Protein AF-A0A843TF36-F1 (afdb_monomer_lite)

Sequence (46 aa):
PERPWQLGDLARSANLDPAYLSRLFRRDVGLAPMAYLARIRAEHDF

Foldseek 3Di:
DPDPDDLCNVCVVVVHDSVVQQVCCCVPVVDGPVVVVVVVVVVVVD

Secondary structure (DSSP, 8-state):
------HHHHHHHTT--HHHHHHHHHHHTSS-HHHHHHHHHHHH--

Radius of gyration: 11.0 Å; chains: 1; bounding box: 20×18×29 Å

Structure (mmCIF, N/CA/C/O backbone):
data_AF-A0A843TF36-F1
#
_entry.id   AF-A0A843TF36-F1
#
loop_
_atom_site.group_PDB
_atom_site.id
_atom_site.type_symbol
_atom_site.label_atom_id
_atom_site.label_alt_id
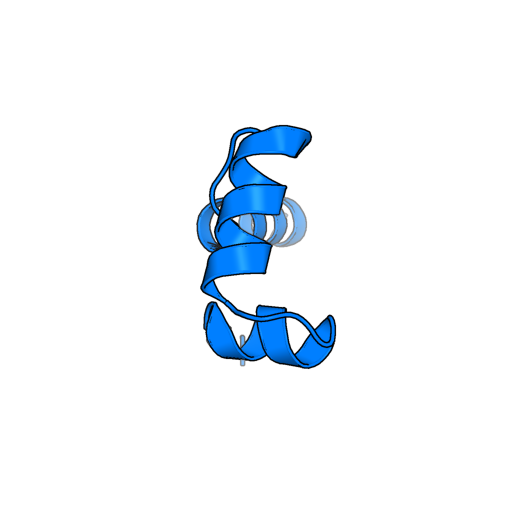_atom_site.label_comp_id
_atom_site.label_asym_id
_atom_site.label_entity_id
_atom_site.label_seq_id
_atom_site.pdbx_PDB_ins_code
_atom_site.Cartn_x
_atom_site.Cartn_y
_atom_site.Cartn_z
_atom_site.occupancy
_atom_site.B_iso_or_equiv
_atom_site.auth_seq_id
_atom_site.auth_comp_id
_atom_site.auth_asym_id
_atom_site.auth_atom_id
_atom_site.pdbx_PDB_model_num
ATOM 1 N N . PRO A 1 1 ? 4.822 -9.841 19.233 1.00 49.88 1 PRO A N 1
ATOM 2 C CA . PRO A 1 1 ? 5.565 -8.705 18.641 1.00 49.88 1 PRO A CA 1
ATOM 3 C C . PRO A 1 1 ? 5.147 -8.483 17.183 1.00 49.88 1 PRO A C 1
ATO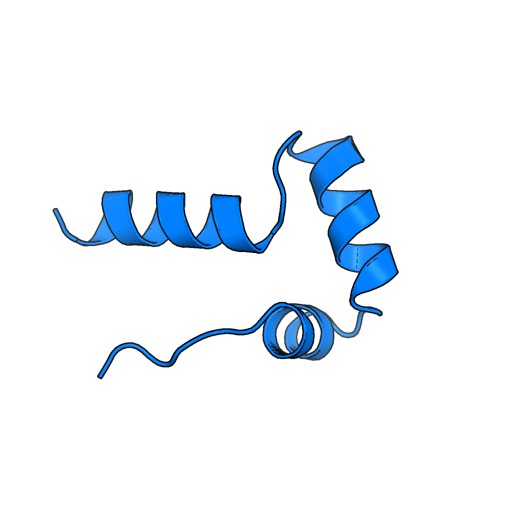M 5 O O . PRO A 1 1 ? 5.302 -9.389 16.364 1.00 49.88 1 PRO A O 1
ATOM 8 N N . GLU A 1 2 ? 4.590 -7.314 16.867 1.00 65.19 2 GLU A N 1
ATOM 9 C CA . GLU A 1 2 ? 4.310 -6.921 15.485 1.00 65.19 2 GLU A CA 1
ATOM 10 C C . GLU A 1 2 ? 5.611 -6.938 14.683 1.00 65.19 2 GLU A C 1
ATOM 12 O O . GLU A 1 2 ? 6.518 -6.138 14.913 1.00 65.19 2 GLU A O 1
ATOM 17 N N . ARG A 1 3 ? 5.750 -7.887 13.753 1.00 72.25 3 ARG A N 1
ATOM 18 C CA . ARG A 1 3 ? 6.908 -7.887 12.857 1.00 72.25 3 ARG A CA 1
ATOM 19 C C . ARG A 1 3 ? 6.880 -6.601 12.020 1.00 72.25 3 ARG A C 1
ATOM 21 O O . ARG A 1 3 ? 5.827 -6.287 11.453 1.00 72.25 3 ARG A O 1
ATOM 28 N N . PRO A 1 4 ? 7.992 -5.857 11.906 1.00 78.75 4 PRO A N 1
ATOM 29 C CA . PRO A 1 4 ? 8.066 -4.730 10.991 1.00 78.75 4 PRO A CA 1
ATOM 30 C C . PRO A 1 4 ? 8.109 -5.283 9.566 1.00 78.75 4 PRO A C 1
ATOM 32 O O . PRO A 1 4 ? 9.147 -5.748 9.103 1.00 78.75 4 PRO A O 1
ATOM 35 N N . TRP A 1 5 ? 6.966 -5.287 8.885 1.00 84.94 5 TRP A N 1
ATOM 36 C CA . TRP A 1 5 ? 6.928 -5.615 7.465 1.00 84.94 5 TRP A CA 1
ATOM 37 C C . TRP A 1 5 ? 7.637 -4.514 6.688 1.00 84.94 5 TRP A C 1
ATOM 39 O O . TRP A 1 5 ? 7.352 -3.334 6.889 1.00 84.94 5 TRP A O 1
ATOM 49 N N . GLN A 1 6 ? 8.533 -4.896 5.787 1.00 90.75 6 GLN A N 1
ATOM 50 C CA . GLN A 1 6 ? 9.064 -3.991 4.780 1.00 90.75 6 GLN A CA 1
ATOM 51 C C . GLN A 1 6 ? 8.384 -4.257 3.439 1.00 90.75 6 GLN A C 1
ATOM 53 O O . GLN A 1 6 ? 7.864 -5.345 3.180 1.00 90.75 6 GLN A O 1
ATOM 58 N N . LEU A 1 7 ? 8.442 -3.276 2.538 1.00 90.38 7 LEU A N 1
ATOM 59 C CA . LEU A 1 7 ? 7.917 -3.423 1.180 1.00 90.38 7 LEU A CA 1
ATOM 60 C C . LEU A 1 7 ? 8.503 -4.656 0.466 1.00 90.38 7 LEU A C 1
ATOM 62 O O . LEU A 1 7 ? 7.786 -5.348 -0.252 1.00 90.38 7 LEU A O 1
ATOM 66 N N . GLY A 1 8 ? 9.789 -4.947 0.692 1.00 92.50 8 GLY A N 1
ATOM 67 C CA . GLY A 1 8 ? 10.458 -6.120 0.130 1.00 92.50 8 GLY A CA 1
ATOM 68 C C . GLY A 1 8 ? 9.901 -7.450 0.642 1.00 92.50 8 GLY A C 1
ATOM 69 O O . GLY A 1 8 ? 9.798 -8.399 -0.130 1.00 92.50 8 GLY A O 1
ATOM 70 N N . ASP A 1 9 ? 9.485 -7.515 1.908 1.00 93.12 9 ASP A N 1
ATOM 71 C CA . ASP A 1 9 ? 8.890 -8.723 2.488 1.00 93.12 9 ASP A CA 1
ATOM 72 C C . ASP A 1 9 ? 7.503 -8.986 1.902 1.00 93.12 9 ASP A C 1
ATOM 74 O O . ASP A 1 9 ? 7.185 -10.117 1.531 1.00 93.12 9 ASP A O 1
ATOM 78 N N . LEU A 1 10 ? 6.704 -7.924 1.748 1.00 90.88 10 LEU A N 1
ATOM 79 C CA . LEU A 1 10 ? 5.392 -7.996 1.105 1.00 90.88 10 LEU A CA 1
ATOM 80 C C . LEU A 1 10 ? 5.524 -8.448 -0.350 1.00 90.88 10 LEU A C 1
ATOM 82 O O . LEU A 1 10 ? 4.845 -9.382 -0.774 1.00 90.88 10 LEU A O 1
ATOM 86 N N . ALA A 1 11 ? 6.448 -7.843 -1.095 1.00 94.69 11 ALA A N 1
ATOM 87 C CA . ALA A 1 11 ? 6.710 -8.204 -2.481 1.00 94.69 11 ALA A CA 1
ATOM 88 C C . ALA A 1 11 ? 7.146 -9.669 -2.605 1.00 94.69 11 ALA A C 1
ATOM 90 O O . ALA A 1 11 ? 6.568 -10.417 -3.391 1.00 94.69 11 ALA A O 1
ATOM 91 N N . ARG A 1 12 ? 8.065 -10.122 -1.743 1.00 94.94 12 ARG A N 1
ATOM 92 C CA . ARG A 1 12 ? 8.507 -11.520 -1.700 1.00 94.94 12 ARG A CA 1
ATOM 93 C C . ARG A 1 12 ? 7.361 -12.482 -1.384 1.00 94.94 12 ARG A C 1
ATOM 95 O O . ARG A 1 12 ? 7.263 -13.514 -2.037 1.00 94.94 12 ARG A O 1
ATOM 102 N N . SER A 1 13 ? 6.481 -12.150 -0.437 1.00 93.31 13 SER A N 1
ATOM 103 C CA . SER A 1 13 ? 5.322 -12.997 -0.108 1.00 93.31 13 SER A CA 1
ATOM 104 C C . SER A 1 13 ? 4.316 -13.126 -1.256 1.00 93.31 13 SER A C 1
ATOM 106 O O . SER A 1 13 ? 3.672 -14.162 -1.386 1.00 93.31 13 SER A O 1
ATOM 108 N N . ALA A 1 14 ? 4.225 -12.106 -2.115 1.00 91.19 14 ALA A N 1
ATOM 109 C CA . ALA A 1 14 ? 3.391 -12.108 -3.314 1.00 91.19 14 ALA A CA 1
ATOM 110 C C . ALA A 1 14 ? 4.128 -12.627 -4.565 1.00 91.19 14 ALA A C 1
ATOM 112 O O . ALA A 1 14 ? 3.547 -12.645 -5.647 1.00 91.19 14 ALA A O 1
ATOM 113 N N . ASN A 1 15 ? 5.399 -13.027 -4.435 1.00 95.56 15 ASN A N 1
ATOM 114 C CA . ASN A 1 15 ? 6.291 -13.373 -5.543 1.00 95.56 15 ASN A CA 1
ATOM 115 C C . ASN A 1 15 ? 6.397 -12.266 -6.615 1.00 95.56 15 ASN A C 1
ATOM 117 O O . ASN A 1 15 ? 6.412 -12.530 -7.817 1.00 95.56 15 ASN A O 1
ATOM 121 N N . LEU A 1 16 ? 6.445 -11.010 -6.165 1.00 94.69 16 LEU A N 1
ATOM 122 C CA . LEU A 1 16 ? 6.540 -9.814 -6.996 1.00 94.69 16 LEU A CA 1
ATOM 123 C C . LEU A 1 16 ? 7.829 -9.040 -6.714 1.00 94.69 16 LEU A C 1
ATOM 125 O O . LEU A 1 16 ? 8.414 -9.113 -5.633 1.00 94.69 16 LEU A O 1
ATOM 129 N N . ASP A 1 17 ? 8.231 -8.229 -7.688 1.00 95.31 17 ASP A N 1
ATOM 130 C CA . ASP A 1 17 ? 9.237 -7.193 -7.483 1.00 95.31 17 ASP A CA 1
ATOM 131 C C . ASP A 1 17 ? 8.663 -6.030 -6.632 1.00 95.31 17 ASP A C 1
ATOM 133 O O . ASP A 1 17 ? 7.508 -5.633 -6.840 1.00 95.31 17 ASP A O 1
ATOM 137 N N . PRO A 1 18 ? 9.432 -5.435 -5.696 1.00 94.50 18 PRO A N 1
ATOM 138 C CA . PRO A 1 18 ? 8.962 -4.333 -4.849 1.00 94.50 18 PRO A CA 1
ATOM 139 C C . PRO A 1 18 ? 8.478 -3.089 -5.610 1.00 94.50 18 PRO A C 1
ATOM 141 O O . PRO A 1 18 ? 7.506 -2.440 -5.198 1.00 94.50 18 PRO A O 1
ATOM 144 N N . ALA A 1 19 ? 9.132 -2.735 -6.720 1.00 94.81 19 ALA A N 1
ATOM 145 C CA . ALA A 1 19 ? 8.725 -1.605 -7.545 1.00 94.81 19 ALA A CA 1
ATOM 146 C C . ALA A 1 19 ? 7.452 -1.940 -8.329 1.00 94.81 19 ALA A C 1
ATOM 148 O O . ALA A 1 19 ? 6.567 -1.088 -8.447 1.00 94.81 19 ALA A O 1
ATOM 149 N N . TYR A 1 20 ? 7.320 -3.180 -8.809 1.00 95.81 20 TYR A N 1
ATOM 150 C CA . TYR A 1 20 ? 6.088 -3.646 -9.445 1.00 95.81 20 TYR A CA 1
ATOM 151 C C . TYR A 1 20 ? 4.904 -3.643 -8.471 1.00 95.81 20 TYR A C 1
ATOM 153 O O . TYR A 1 20 ? 3.866 -3.061 -8.787 1.00 95.81 20 TYR A O 1
ATOM 161 N N . LEU A 1 21 ? 5.081 -4.181 -7.260 1.00 94.94 21 LEU A N 1
ATOM 162 C CA . LEU A 1 21 ? 4.067 -4.149 -6.203 1.00 94.94 21 LEU A CA 1
ATOM 163 C C . LEU A 1 21 ? 3.623 -2.708 -5.905 1.00 94.94 21 LEU A C 1
ATOM 165 O O . LEU A 1 21 ? 2.431 -2.422 -5.834 1.00 94.94 21 LEU A O 1
ATOM 169 N N . SER A 1 22 ? 4.574 -1.778 -5.792 1.00 94.12 22 SER A N 1
ATOM 170 C CA . SER A 1 22 ? 4.272 -0.363 -5.542 1.00 94.12 22 SER A CA 1
ATOM 171 C C . SER A 1 22 ? 3.463 0.281 -6.669 1.00 94.12 22 SER A C 1
ATOM 173 O O . SER A 1 22 ? 2.551 1.065 -6.403 1.00 94.12 22 SER A O 1
ATOM 175 N N . ARG A 1 23 ? 3.779 -0.040 -7.930 1.00 95.38 23 ARG A N 1
ATOM 176 C CA . ARG A 1 23 ? 3.0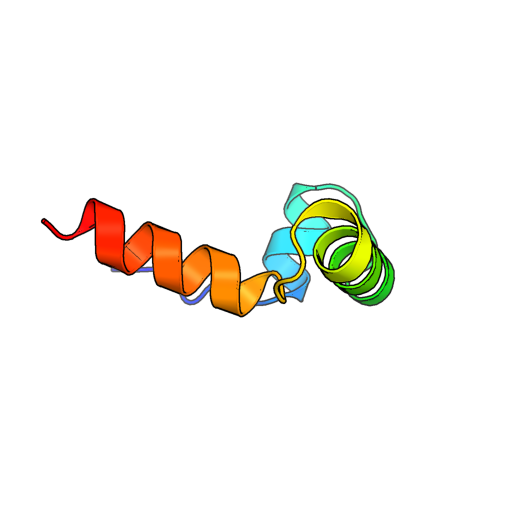21 0.443 -9.095 1.00 95.38 23 ARG A CA 1
ATOM 177 C C . ARG A 1 23 ? 1.612 -0.136 -9.121 1.00 95.38 23 ARG A C 1
ATOM 179 O O . ARG A 1 23 ? 0.671 0.617 -9.346 1.00 95.38 23 ARG A O 1
ATOM 186 N N . LEU A 1 24 ? 1.475 -1.435 -8.859 1.00 95.38 24 LEU A N 1
ATOM 187 C CA . LEU A 1 24 ? 0.189 -2.126 -8.816 1.00 95.38 24 LEU A CA 1
ATOM 188 C C . LEU A 1 24 ? -0.734 -1.503 -7.765 1.00 95.38 24 LEU A C 1
ATOM 190 O O . LEU A 1 24 ? -1.862 -1.136 -8.066 1.00 95.38 24 LEU A O 1
ATOM 194 N N . PHE A 1 25 ? -0.212 -1.280 -6.560 1.00 95.75 25 PHE A N 1
ATOM 195 C CA . PHE A 1 25 ? -0.948 -0.645 -5.471 1.00 95.75 25 PHE A CA 1
ATOM 196 C C . PHE A 1 25 ? -1.372 0.789 -5.800 1.00 95.75 25 PHE A C 1
ATOM 198 O O . PHE A 1 25 ? -2.526 1.149 -5.586 1.00 95.75 25 PHE A O 1
ATOM 205 N N . ARG A 1 26 ? -0.491 1.597 -6.398 1.00 94.19 26 ARG A N 1
ATOM 206 C CA . ARG A 1 26 ? -0.876 2.942 -6.852 1.00 94.19 26 ARG A CA 1
ATOM 207 C C . ARG A 1 26 ? -1.948 2.914 -7.942 1.00 94.19 26 ARG A C 1
ATOM 209 O O . ARG A 1 26 ? -2.790 3.802 -7.952 1.00 94.19 26 ARG A O 1
ATOM 216 N N . ARG A 1 27 ? -1.911 1.930 -8.845 1.00 96.00 27 ARG A N 1
ATOM 217 C CA . ARG A 1 27 ? -2.873 1.791 -9.947 1.00 96.00 27 ARG A CA 1
ATOM 218 C C . ARG A 1 27 ? -4.247 1.328 -9.460 1.00 96.00 27 ARG A C 1
ATOM 220 O O . ARG A 1 27 ? -5.242 1.924 -9.848 1.00 96.00 27 ARG A O 1
ATOM 227 N N . ASP A 1 28 ? -4.282 0.289 -8.630 1.00 96.06 28 ASP A N 1
ATOM 228 C CA . ASP A 1 28 ? -5.520 -0.434 -8.308 1.00 96.06 28 ASP A CA 1
ATOM 229 C C . ASP A 1 28 ? -6.119 -0.012 -6.959 1.00 96.06 28 ASP A C 1
ATOM 231 O O . ASP A 1 28 ? -7.334 -0.012 -6.792 1.00 96.06 28 ASP A O 1
ATOM 235 N N . VAL A 1 29 ? -5.275 0.368 -5.994 1.00 94.12 29 VAL A N 1
ATOM 236 C CA . VAL A 1 29 ? -5.688 0.751 -4.629 1.00 94.12 29 VAL A CA 1
ATOM 237 C C . VAL A 1 29 ? -5.594 2.268 -4.416 1.00 94.12 29 VAL A C 1
ATOM 239 O O . VAL A 1 29 ? -6.229 2.811 -3.518 1.00 94.12 29 VAL A O 1
ATOM 242 N N . GLY A 1 30 ? -4.782 2.971 -5.212 1.00 95.62 30 GLY A N 1
ATOM 243 C CA . GLY A 1 30 ? -4.518 4.407 -5.058 1.00 95.62 30 GLY A CA 1
ATOM 244 C C . GLY A 1 30 ? -3.589 4.762 -3.889 1.00 95.62 30 GLY A C 1
ATOM 245 O O . GLY A 1 30 ? -3.276 5.931 -3.676 1.00 95.62 30 GLY A O 1
ATOM 246 N N . LEU A 1 31 ? -3.105 3.767 -3.140 1.00 93.75 31 LEU A N 1
ATOM 247 C CA . LEU A 1 31 ? -2.254 3.934 -1.958 1.00 93.75 31 LEU A CA 1
ATOM 248 C C . LEU A 1 31 ? -0.922 3.210 -2.148 1.00 93.75 31 LEU A C 1
ATOM 250 O O . LEU A 1 31 ? -0.807 2.314 -2.974 1.00 93.75 31 LEU A O 1
ATOM 254 N N . ALA A 1 32 ? 0.101 3.568 -1.371 1.00 92.50 32 ALA A N 1
ATOM 255 C CA . ALA A 1 32 ? 1.321 2.764 -1.305 1.00 92.50 32 ALA A CA 1
ATOM 256 C C . ALA A 1 32 ? 1.085 1.487 -0.466 1.00 92.50 32 ALA A C 1
ATOM 258 O O . ALA A 1 32 ? 0.345 1.557 0.519 1.00 92.50 32 ALA A O 1
ATOM 259 N N . PRO A 1 33 ? 1.761 0.357 -0.760 1.00 93.19 33 PRO A N 1
ATOM 260 C CA . PRO A 1 33 ? 1.572 -0.901 -0.024 1.00 93.19 33 PRO A CA 1
ATOM 261 C C . PRO A 1 33 ? 1.751 -0.758 1.493 1.00 93.19 33 PRO A C 1
ATOM 263 O O . PRO A 1 33 ? 0.950 -1.263 2.274 1.00 93.19 33 PRO A O 1
ATOM 266 N N . MET A 1 34 ? 2.763 0.005 1.918 1.00 92.62 34 MET A N 1
ATOM 267 C CA . MET A 1 34 ? 3.029 0.252 3.338 1.00 92.62 34 MET A CA 1
ATOM 268 C C . MET A 1 34 ? 1.951 1.109 4.011 1.00 92.6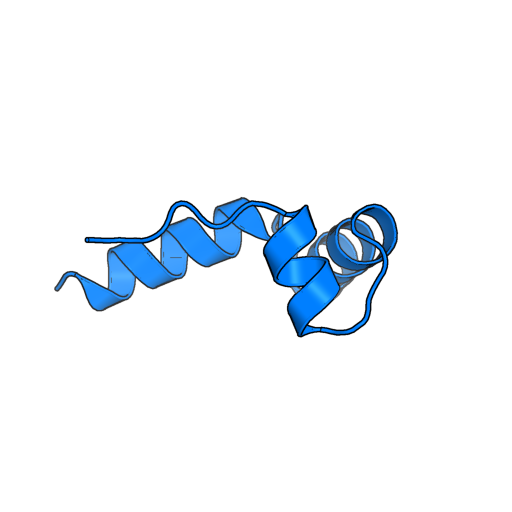2 34 MET A C 1
ATOM 270 O O . MET A 1 34 ? 1.605 0.858 5.161 1.00 92.62 34 MET A O 1
ATOM 274 N N . ALA A 1 35 ? 1.392 2.092 3.298 1.00 92.44 35 ALA A N 1
ATOM 275 C CA . ALA A 1 35 ? 0.300 2.915 3.815 1.00 92.44 35 ALA A CA 1
ATOM 276 C C . ALA A 1 35 ? -0.985 2.088 3.971 1.00 92.44 35 ALA A C 1
ATOM 278 O O . ALA A 1 35 ? -1.691 2.216 4.967 1.00 92.44 35 ALA A O 1
ATOM 279 N N . TYR A 1 36 ? -1.247 1.189 3.019 1.00 92.62 36 TYR A N 1
ATOM 280 C CA . TYR A 1 36 ? -2.363 0.254 3.105 1.00 92.62 36 TYR A CA 1
ATOM 281 C C . TYR A 1 36 ? -2.218 -0.703 4.296 1.00 92.62 36 TYR A C 1
ATOM 283 O O . TYR A 1 36 ? -3.174 -0.894 5.045 1.00 92.62 36 TYR A O 1
ATOM 291 N N . LEU A 1 37 ? -1.014 -1.239 4.530 1.00 89.62 37 LEU A N 1
ATOM 292 C CA . LEU A 1 37 ? -0.743 -2.088 5.691 1.00 89.62 37 LEU A CA 1
ATOM 293 C C . LEU A 1 37 ? -0.9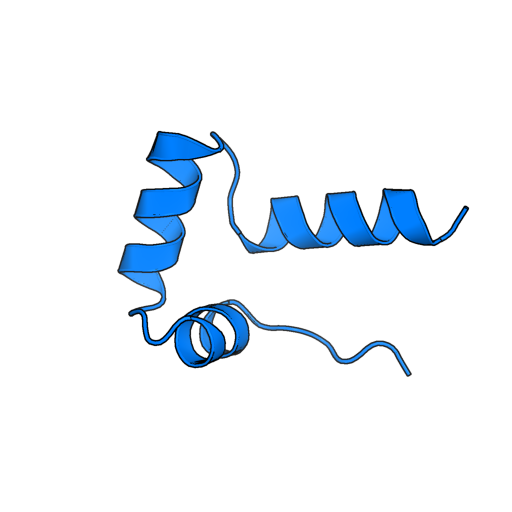28 -1.339 7.019 1.00 89.62 37 LEU A C 1
ATOM 295 O O . LEU A 1 37 ? -1.498 -1.893 7.954 1.00 89.62 37 LEU A O 1
ATOM 299 N N . ALA A 1 38 ? -0.462 -0.091 7.108 1.00 90.06 38 ALA A N 1
ATOM 300 C CA . ALA A 1 38 ? -0.654 0.733 8.300 1.00 90.06 38 ALA A CA 1
ATOM 301 C C . ALA A 1 38 ? -2.144 0.975 8.593 1.00 90.06 38 ALA A C 1
ATOM 303 O O . ALA A 1 38 ? -2.558 0.879 9.744 1.00 90.06 38 ALA A O 1
ATOM 304 N N . ARG A 1 39 ? -2.954 1.214 7.552 1.00 90.69 39 ARG A N 1
ATOM 305 C CA . ARG A 1 39 ? -4.411 1.360 7.681 1.00 90.69 39 ARG A CA 1
ATOM 306 C C . ARG A 1 39 ? -5.069 0.089 8.219 1.00 90.69 39 ARG A C 1
ATOM 308 O O . ARG A 1 39 ? -5.848 0.174 9.155 1.00 90.69 39 ARG A O 1
ATOM 315 N N . ILE A 1 40 ? -4.716 -1.075 7.669 1.00 89.56 40 ILE A N 1
ATOM 316 C CA . ILE A 1 40 ? -5.225 -2.375 8.138 1.00 89.56 40 ILE A CA 1
ATOM 317 C C . ILE A 1 40 ? -4.872 -2.588 9.611 1.00 89.56 40 ILE A C 1
ATOM 319 O O . ILE A 1 40 ? -5.736 -2.939 10.401 1.00 89.56 40 ILE A O 1
ATOM 323 N N . ARG A 1 41 ? -3.619 -2.341 10.008 1.00 87.62 41 ARG A N 1
ATOM 324 C CA . ARG A 1 41 ? -3.203 -2.472 11.414 1.00 87.62 41 ARG A CA 1
ATOM 325 C C . ARG A 1 41 ? -4.031 -1.589 12.340 1.00 87.62 41 ARG A C 1
ATOM 327 O O . ARG A 1 41 ? -4.547 -2.080 13.330 1.00 87.62 41 ARG A O 1
ATOM 334 N N . ALA A 1 42 ? -4.227 -0.328 11.957 1.00 88.00 42 ALA A N 1
ATOM 335 C CA . ALA A 1 42 ? -5.066 0.589 12.715 1.00 88.00 42 ALA A CA 1
ATOM 336 C C . ALA A 1 42 ? -6.528 0.118 12.807 1.00 88.00 42 ALA A C 1
ATOM 338 O O . ALA A 1 42 ? -7.152 0.339 13.830 1.00 88.00 42 ALA A O 1
ATOM 339 N N . GLU A 1 43 ? -7.075 -0.530 11.774 1.00 88.50 43 GLU A N 1
ATOM 340 C CA . GLU A 1 43 ? -8.438 -1.086 11.788 1.00 88.50 43 GLU A CA 1
ATOM 341 C C . GLU A 1 43 ? -8.573 -2.353 12.650 1.00 88.50 43 GLU A C 1
ATOM 343 O O . GLU A 1 43 ? -9.647 -2.598 13.189 1.00 88.50 43 GLU A O 1
ATOM 348 N N . HIS A 1 44 ? -7.511 -3.155 12.776 1.00 79.19 44 HIS A N 1
ATOM 349 C CA . HIS A 1 44 ? -7.516 -4.425 13.516 1.00 79.19 44 HIS A CA 1
ATOM 350 C C . HIS A 1 44 ? -7.103 -4.313 14.991 1.00 79.19 44 HIS A C 1
ATOM 352 O O . HIS A 1 44 ? -7.299 -5.275 15.730 1.00 79.19 44 HIS A O 1
ATOM 358 N N . ASP A 1 45 ? -6.537 -3.181 15.412 1.00 64.50 45 ASP A N 1
ATOM 359 C CA . ASP A 1 45 ? -6.174 -2.912 16.812 1.00 64.50 45 ASP A CA 1
ATOM 360 C C . ASP A 1 45 ? -7.350 -2.357 17.656 1.00 64.50 45 ASP A C 1
ATOM 362 O O . ASP A 1 45 ? -7.153 -1.988 18.817 1.00 64.50 45 ASP A O 1
ATOM 366 N N . PHE A 1 46 ? -8.568 -2.309 17.096 1.00 51.75 46 PH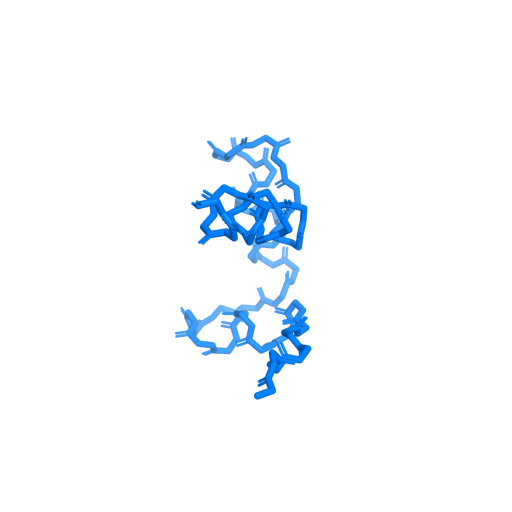E A N 1
ATOM 367 C CA . PHE A 1 46 ? -9.828 -2.015 17.800 1.00 51.75 46 PHE A CA 1
ATOM 368 C C . PHE A 1 46 ? -10.604 -3.295 18.133 1.00 51.75 46 PHE A C 1
ATOM 370 O O . PHE A 1 46 ? -11.268 -3.302 19.196 1.00 51.75 46 PHE A O 1
#

pLDDT: mean 88.73, std 10.85, range [49.88, 96.06]